Protein AF-A0A382SS59-F1 (afdb_monomer_lite)

Radius of gyration: 15.72 Å; chains: 1; bounding box: 26×26×50 Å

Organism: NCBI:txid408172

pLDDT: mean 91.19, std 9.64, range [54.69, 98.31]

Structure (mmCIF, N/CA/C/O backbone):
data_AF-A0A382SS59-F1
#
_entry.id   AF-A0A382SS59-F1
#
loop_
_atom_site.group_PDB
_atom_site.id
_atom_site.type_symbol
_atom_site.label_atom_id
_atom_site.label_alt_id
_atom_site.label_comp_id
_atom_site.label_asym_id
_atom_site.label_entity_id
_atom_site.label_seq_id
_atom_site.pdbx_PDB_ins_code
_atom_site.Cartn_x
_atom_site.Cartn_y
_atom_site.Cartn_z
_atom_site.occupancy
_atom_site.B_iso_or_equiv
_atom_site.auth_seq_id
_atom_site.auth_comp_id
_atom_site.auth_asym_id
_atom_site.auth_atom_id
_atom_site.pdbx_PDB_model_num
ATOM 1 N N . MET A 1 1 ? 4.176 7.509 30.605 1.00 54.69 1 MET A N 1
ATOM 2 C CA . MET A 1 1 ? 3.923 6.308 29.782 1.00 54.69 1 MET A CA 1
ATOM 3 C C . MET A 1 1 ? 3.128 6.792 28.587 1.00 54.69 1 MET A C 1
ATOM 5 O O . MET A 1 1 ? 2.184 7.537 28.813 1.00 54.69 1 MET A O 1
ATOM 9 N N . SER A 1 2 ? 3.575 6.521 27.361 1.00 75.88 2 SER A N 1
ATOM 10 C CA . SER A 1 2 ? 2.846 6.918 26.150 1.00 75.88 2 SER A CA 1
ATOM 11 C C . SER A 1 2 ? 1.496 6.211 26.101 1.00 75.88 2 SER A C 1
ATOM 13 O O . SER A 1 2 ? 1.393 5.067 26.550 1.00 75.88 2 SER A O 1
ATOM 15 N N . GLU A 1 3 ? 0.477 6.883 25.573 1.00 75.62 3 GLU A N 1
ATOM 16 C CA . GLU A 1 3 ? -0.806 6.235 25.316 1.00 75.62 3 GLU A CA 1
ATOM 17 C C . GLU A 1 3 ? -0.609 5.053 24.350 1.00 75.62 3 GLU A C 1
ATOM 19 O O . GLU A 1 3 ? 0.242 5.122 23.453 1.00 75.62 3 GLU A O 1
ATOM 24 N N . PRO A 1 4 ? -1.327 3.936 24.552 1.00 73.25 4 PRO A N 1
ATOM 25 C CA . PRO A 1 4 ? -1.248 2.804 23.646 1.00 73.25 4 PRO A CA 1
ATOM 26 C C . PRO A 1 4 ? -1.775 3.207 22.264 1.00 73.25 4 PRO A C 1
ATOM 28 O O . PRO A 1 4 ? -2.888 3.706 22.138 1.00 73.25 4 PRO A O 1
ATOM 31 N N . VAL A 1 5 ? -0.973 2.955 21.224 1.00 75.75 5 VAL A N 1
ATOM 32 C CA . VAL A 1 5 ? -1.312 3.258 19.818 1.00 75.75 5 VAL A CA 1
ATOM 33 C C . VAL A 1 5 ? -2.567 2.504 19.361 1.00 75.75 5 VAL A C 1
ATOM 35 O O . VAL A 1 5 ? -3.296 2.982 18.500 1.00 75.75 5 VAL A O 1
ATOM 38 N N . ILE A 1 6 ? -2.840 1.338 19.956 1.00 78.38 6 ILE A N 1
ATOM 39 C CA . ILE A 1 6 ? -4.006 0.505 19.653 1.00 7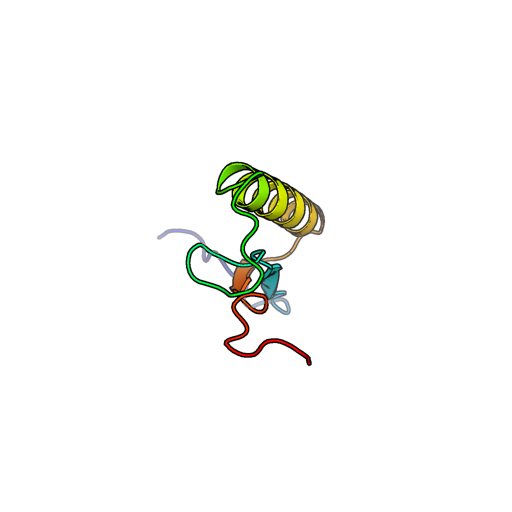8.38 6 ILE A CA 1
ATOM 40 C C . ILE A 1 6 ? -4.876 0.396 20.907 1.00 78.38 6 ILE A C 1
ATOM 42 O O . ILE A 1 6 ? -4.421 -0.068 21.955 1.00 78.38 6 ILE A O 1
ATOM 46 N N . SER A 1 7 ? -6.135 0.812 20.783 1.00 75.19 7 SER A N 1
ATOM 47 C CA . SER A 1 7 ? -7.154 0.685 21.827 1.00 75.19 7 SER A CA 1
ATOM 48 C C . SER A 1 7 ? -7.629 -0.774 21.933 1.00 75.19 7 SER A C 1
ATOM 50 O O . SER A 1 7 ? -7.872 -1.434 20.923 1.00 75.19 7 SER A O 1
ATOM 52 N N . LEU A 1 8 ? -7.719 -1.293 23.164 1.00 79.75 8 LEU A N 1
ATOM 53 C CA . LEU A 1 8 ? -8.120 -2.682 23.455 1.00 79.75 8 LEU A CA 1
ATOM 54 C C . LEU A 1 8 ? -9.634 -2.836 23.691 1.00 79.75 8 LEU A C 1
ATOM 56 O O . LEU A 1 8 ? -10.128 -3.951 23.840 1.00 79.75 8 LEU A O 1
ATOM 60 N N . ASP A 1 9 ? -10.368 -1.724 23.752 1.00 86.69 9 ASP A N 1
ATOM 61 C CA . ASP A 1 9 ? -11.811 -1.654 24.003 1.00 86.69 9 ASP A CA 1
ATOM 62 C C . ASP A 1 9 ? -12.666 -1.695 22.723 1.00 86.69 9 ASP A C 1
ATOM 64 O O . ASP A 1 9 ? -13.880 -1.894 22.801 1.00 86.69 9 ASP A O 1
ATOM 68 N N . LYS A 1 10 ? -12.045 -1.594 21.540 1.00 88.81 10 LYS A N 1
ATOM 69 C CA . LYS A 1 10 ? -12.698 -1.796 20.238 1.00 88.81 10 LYS A CA 1
ATOM 70 C C . LYS A 1 10 ? -11.937 -2.805 19.378 1.00 88.81 10 LYS A C 1
ATOM 72 O O . LYS A 1 10 ? -10.774 -3.114 19.620 1.00 88.81 10 LYS A O 1
ATOM 77 N N . LYS A 1 11 ? -12.599 -3.317 18.334 1.00 90.94 11 LYS A N 1
ATOM 78 C CA . LYS A 1 11 ? -11.926 -4.138 17.317 1.00 90.94 11 LYS A CA 1
ATOM 79 C C . LYS A 1 11 ? -10.940 -3.271 16.533 1.00 90.94 11 LYS A C 1
ATOM 81 O O . LYS A 1 11 ? -11.335 -2.225 16.028 1.00 90.94 11 LYS A O 1
ATOM 86 N N . THR A 1 12 ? -9.705 -3.743 16.404 1.00 92.94 12 THR A N 1
ATOM 87 C CA . THR A 1 12 ? -8.668 -3.107 15.586 1.00 92.94 12 THR A CA 1
ATOM 88 C C . THR A 1 12 ? -8.892 -3.396 14.106 1.00 92.94 12 THR A C 1
ATOM 90 O O . THR A 1 12 ? -9.076 -4.553 13.717 1.00 92.94 12 THR A O 1
ATOM 93 N N . VAL A 1 13 ? -8.827 -2.358 13.279 1.00 93.62 13 VAL A N 1
ATOM 94 C CA . VAL A 1 13 ? -8.810 -2.462 11.819 1.00 93.62 13 VAL A CA 1
ATOM 95 C C . VAL A 1 13 ? -7.385 -2.234 11.330 1.00 93.62 13 VAL A C 1
ATOM 97 O O . VAL A 1 13 ? -6.860 -1.124 11.409 1.00 93.62 13 VAL A O 1
ATOM 100 N N . VAL A 1 14 ? -6.766 -3.294 10.812 1.00 95.31 14 VAL A N 1
ATOM 101 C CA . VAL A 1 14 ? -5.465 -3.227 10.138 1.00 95.31 14 VAL A CA 1
ATOM 102 C C . VAL A 1 14 ? -5.712 -3.335 8.640 1.00 95.31 14 VAL A C 1
ATOM 104 O O . VAL A 1 14 ? -6.220 -4.355 8.175 1.00 95.31 14 VAL A O 1
ATOM 107 N N . ALA A 1 15 ? -5.379 -2.286 7.897 1.00 97.25 15 ALA A N 1
ATOM 108 C CA . ALA A 1 15 ? -5.481 -2.282 6.443 1.00 97.25 15 ALA A CA 1
ATOM 109 C C . ALA A 1 15 ? -4.140 -2.606 5.780 1.00 97.25 15 ALA A C 1
ATOM 111 O O . ALA A 1 15 ? -3.092 -2.590 6.425 1.00 97.25 15 ALA A O 1
ATOM 112 N N . MET A 1 16 ? -4.178 -2.905 4.485 1.00 97.94 16 MET A N 1
ATOM 113 C CA . MET A 1 16 ? -2.988 -3.193 3.694 1.00 97.94 16 MET A CA 1
ATOM 114 C C . MET A 1 16 ? -2.795 -2.127 2.624 1.00 97.94 16 MET A C 1
ATOM 116 O O . MET A 1 16 ? -3.677 -1.945 1.790 1.00 97.94 16 MET A O 1
ATOM 120 N N . VAL A 1 17 ? -1.630 -1.484 2.643 1.00 98.12 17 VAL A N 1
ATOM 121 C CA . VAL A 1 17 ? -1.143 -0.666 1.533 1.00 98.12 17 VAL A CA 1
ATOM 122 C C . VAL A 1 17 ? -0.475 -1.594 0.530 1.00 98.12 17 VAL A C 1
ATOM 124 O O . VAL A 1 17 ? 0.447 -2.336 0.894 1.00 98.12 17 VAL A O 1
ATOM 127 N N . HIS A 1 18 ? -0.925 -1.558 -0.719 1.00 95.94 18 HIS A N 1
ATOM 128 C CA . HIS A 1 18 ? -0.391 -2.435 -1.759 1.00 95.94 18 HIS A CA 1
ATOM 129 C C . HIS A 1 18 ? 0.701 -1.731 -2.559 1.00 95.94 18 HIS A C 1
ATOM 131 O O . HIS A 1 18 ? 0.469 -0.698 -3.184 1.00 95.94 18 HIS A O 1
ATOM 137 N N . LEU A 1 19 ? 1.896 -2.316 -2.571 1.00 96.75 19 LEU A N 1
ATOM 138 C CA . LEU A 1 19 ? 3.001 -1.819 -3.378 1.00 96.75 19 LEU A CA 1
ATOM 139 C C . LEU A 1 19 ? 2.851 -2.349 -4.805 1.00 96.75 19 LEU A C 1
ATOM 141 O O . LEU A 1 19 ? 2.724 -3.564 -4.964 1.00 96.75 19 LEU A O 1
ATOM 145 N N . PRO A 1 20 ? 2.932 -1.492 -5.838 1.00 96.12 20 PRO A N 1
ATOM 146 C CA . PRO A 1 20 ? 3.184 -1.948 -7.201 1.00 96.12 20 PRO A CA 1
ATOM 147 C C . PRO A 1 20 ? 4.472 -2.781 -7.287 1.00 96.12 20 PRO A C 1
ATOM 149 O O . PRO A 1 20 ? 5.274 -2.798 -6.352 1.00 96.12 20 PRO A O 1
ATOM 152 N N . ALA A 1 21 ? 4.683 -3.449 -8.424 1.00 96.00 21 ALA A N 1
ATOM 153 C CA . ALA A 1 21 ? 5.882 -4.252 -8.651 1.00 96.00 21 ALA A CA 1
ATOM 154 C C . ALA A 1 21 ? 7.151 -3.423 -8.390 1.00 96.00 21 ALA A C 1
ATOM 156 O O . ALA A 1 21 ? 7.309 -2.329 -8.932 1.00 96.00 21 ALA A O 1
ATOM 157 N N . LEU A 1 22 ? 8.034 -3.938 -7.540 1.00 96.31 22 LEU A N 1
ATOM 158 C CA . LEU A 1 22 ? 9.282 -3.308 -7.130 1.00 96.31 22 LEU A CA 1
ATOM 159 C C . LEU A 1 22 ? 10.409 -3.578 -8.137 1.00 96.31 22 LEU A C 1
ATOM 161 O O . LEU A 1 22 ? 10.335 -4.534 -8.914 1.00 96.31 22 LEU A O 1
ATOM 165 N N . PRO A 1 23 ? 11.502 -2.789 -8.111 1.00 95.62 23 PRO A N 1
ATOM 166 C CA . PRO A 1 23 ? 12.666 -3.052 -8.946 1.00 95.62 23 PRO A CA 1
ATOM 167 C C . PRO A 1 23 ? 13.161 -4.498 -8.819 1.00 95.62 23 PRO A C 1
ATOM 169 O O . PRO A 1 23 ? 13.503 -4.962 -7.733 1.00 95.62 23 PRO A O 1
ATOM 172 N N . GLY A 1 24 ? 13.235 -5.193 -9.954 1.00 91.81 24 GLY A N 1
ATOM 173 C CA . GLY A 1 24 ? 13.624 -6.605 -10.029 1.00 91.81 24 GLY A CA 1
ATOM 174 C C . GLY A 1 24 ? 12.453 -7.571 -10.217 1.00 91.81 24 GLY A C 1
ATOM 175 O O . GLY A 1 24 ? 12.682 -8.708 -10.628 1.00 91.81 24 GLY A O 1
ATOM 176 N N . SER A 1 25 ? 11.217 -7.120 -9.999 1.00 94.00 25 SER A N 1
ATOM 177 C CA . SER A 1 25 ? 10.013 -7.887 -10.318 1.00 94.00 25 SER A CA 1
ATOM 178 C C . SER A 1 25 ? 9.706 -7.856 -11.822 1.00 94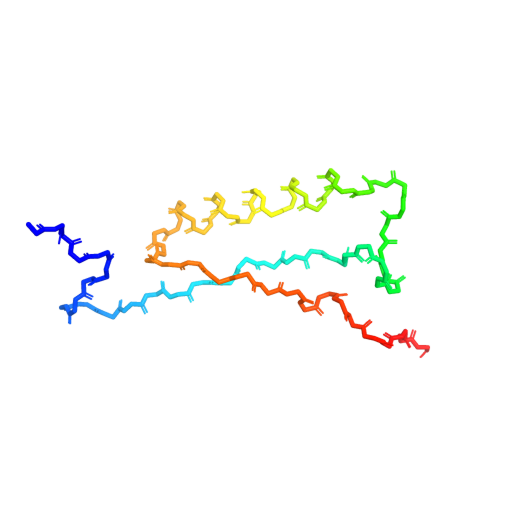.00 25 SER A C 1
ATOM 180 O O . SER A 1 25 ? 10.010 -6.858 -12.481 1.00 94.00 25 SER A O 1
ATOM 182 N N . PRO A 1 26 ? 9.094 -8.916 -12.393 1.00 92.56 26 PRO A N 1
ATOM 183 C CA . PRO A 1 26 ? 8.799 -8.985 -13.828 1.00 92.56 26 PRO A CA 1
ATOM 184 C C . PRO A 1 26 ? 7.929 -7.837 -14.346 1.00 92.56 26 PRO A C 1
ATOM 186 O O . PRO A 1 26 ? 8.159 -7.352 -15.449 1.00 92.56 26 PRO A O 1
ATOM 189 N N . ASP A 1 27 ? 6.974 -7.387 -13.529 1.00 92.06 27 ASP A N 1
ATOM 190 C CA . ASP A 1 27 ? 6.019 -6.332 -13.882 1.00 92.06 27 ASP A CA 1
ATOM 191 C C . ASP A 1 27 ? 6.507 -4.925 -13.479 1.00 92.06 27 ASP A C 1
ATOM 193 O O . ASP A 1 27 ? 5.725 -3.973 -13.473 1.00 92.06 27 ASP A O 1
ATOM 197 N N . TYR A 1 28 ? 7.787 -4.771 -13.110 1.00 94.88 28 TYR A N 1
ATOM 198 C CA . TYR A 1 28 ? 8.346 -3.464 -12.763 1.00 94.88 28 TYR A CA 1
ATOM 199 C C . TYR A 1 28 ? 8.399 -2.540 -13.983 1.00 94.88 28 TYR A C 1
ATOM 201 O O . TYR A 1 28 ? 9.076 -2.819 -14.976 1.00 94.88 28 TYR A O 1
ATOM 209 N 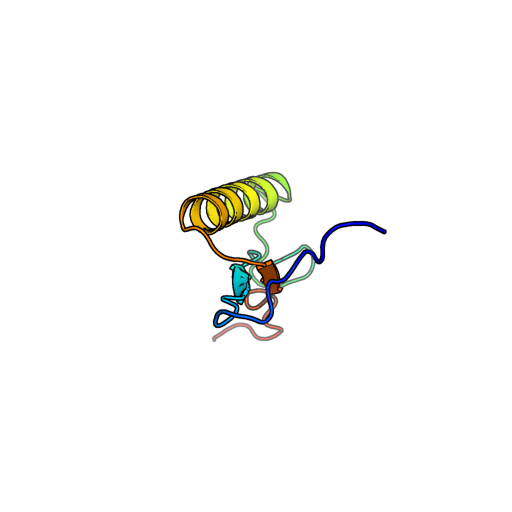N . ASP A 1 29 ? 7.728 -1.398 -13.867 1.00 95.25 29 ASP A N 1
ATOM 210 C CA . ASP A 1 29 ? 7.732 -0.338 -14.867 1.00 95.25 29 ASP A CA 1
ATOM 211 C C . ASP A 1 29 ? 9.023 0.487 -14.766 1.00 95.25 29 ASP A C 1
ATOM 213 O O . ASP A 1 29 ? 9.189 1.322 -13.874 1.00 95.25 29 ASP A O 1
ATOM 217 N N . GLN A 1 30 ? 9.964 0.230 -15.677 1.00 95.81 30 GLN A N 1
ATOM 218 C CA . GLN A 1 30 ? 11.249 0.931 -15.700 1.00 95.81 30 GLN A CA 1
ATOM 219 C C . GLN A 1 30 ? 11.144 2.386 -16.167 1.00 95.81 30 GLN A C 1
ATOM 221 O O . GLN A 1 30 ? 12.024 3.175 -15.823 1.00 95.81 30 GLN A O 1
ATOM 226 N N . GLU A 1 31 ? 10.124 2.735 -16.955 1.00 96.94 31 GLU A N 1
ATOM 227 C CA . GLU A 1 31 ? 9.968 4.088 -17.499 1.00 96.94 31 GLU A CA 1
ATOM 228 C C . GLU A 1 31 ? 9.466 5.045 -16.416 1.00 96.94 31 GLU A C 1
ATOM 230 O O . GLU A 1 31 ? 10.035 6.115 -16.210 1.00 96.94 31 GLU A O 1
ATOM 235 N N . GLU A 1 32 ? 8.441 4.624 -15.678 1.00 95.88 32 GLU A N 1
ATOM 236 C CA . GLU A 1 32 ? 7.844 5.400 -14.587 1.00 95.88 32 GLU A CA 1
ATOM 237 C C . GLU A 1 32 ? 8.652 5.303 -13.277 1.00 95.88 32 GLU A C 1
ATOM 239 O O . GLU A 1 32 ? 8.709 6.237 -12.468 1.00 95.88 32 GLU A O 1
ATOM 244 N N . GLY A 1 33 ? 9.315 4.164 -13.070 1.00 95.88 33 GLY A N 1
ATOM 245 C CA . GLY A 1 33 ? 10.275 3.937 -11.999 1.00 95.88 33 GLY A CA 1
ATOM 246 C C . GLY A 1 33 ? 9.720 4.081 -10.576 1.00 95.88 33 GLY A C 1
ATOM 247 O O . GLY A 1 33 ? 8.536 3.888 -10.297 1.00 95.88 33 GLY A O 1
ATOM 248 N N . MET A 1 34 ? 10.606 4.430 -9.636 1.00 97.00 34 MET A N 1
ATOM 249 C CA . MET A 1 34 ? 10.270 4.538 -8.207 1.00 97.00 34 MET A CA 1
ATOM 250 C C . MET A 1 34 ? 9.225 5.614 -7.887 1.00 97.00 34 MET A C 1
ATOM 252 O O . MET A 1 34 ? 8.535 5.488 -6.877 1.00 97.00 34 MET A O 1
ATOM 256 N N . ASN A 1 35 ? 9.087 6.653 -8.716 1.00 97.19 35 ASN A N 1
ATOM 257 C CA . ASN A 1 35 ? 8.143 7.743 -8.453 1.00 97.19 35 ASN A CA 1
ATOM 258 C C . ASN A 1 35 ? 6.695 7.245 -8.507 1.00 97.19 35 ASN A C 1
ATOM 260 O O . ASN A 1 35 ? 5.940 7.484 -7.574 1.00 97.19 35 ASN A O 1
ATOM 264 N N . LYS A 1 36 ? 6.344 6.436 -9.513 1.00 96.31 36 LYS A N 1
ATOM 265 C CA . LYS A 1 36 ? 5.010 5.825 -9.617 1.00 96.31 36 LYS A CA 1
ATOM 266 C C . LYS A 1 36 ? 4.674 4.914 -8.439 1.00 96.31 36 LYS A C 1
ATOM 268 O O . LYS A 1 36 ? 3.524 4.865 -8.009 1.00 96.31 36 LYS A O 1
ATOM 273 N N . ILE A 1 37 ? 5.668 4.210 -7.896 1.00 97.38 37 ILE A N 1
ATOM 274 C CA . ILE A 1 37 ? 5.496 3.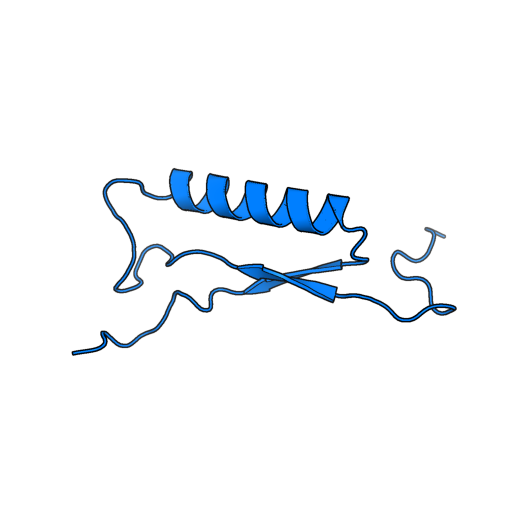385 -6.691 1.00 97.38 37 ILE A CA 1
ATOM 275 C C . ILE A 1 37 ? 5.174 4.277 -5.491 1.00 97.38 37 ILE A C 1
ATOM 277 O O . ILE A 1 37 ? 4.224 3.996 -4.764 1.00 97.38 37 ILE A O 1
ATOM 281 N N . LEU A 1 38 ? 5.938 5.356 -5.296 1.00 97.69 38 LEU A N 1
ATOM 282 C CA . LEU A 1 38 ? 5.714 6.303 -4.205 1.00 97.69 38 LEU A CA 1
ATOM 283 C C . LEU A 1 38 ? 4.342 6.973 -4.315 1.00 97.69 38 LEU A C 1
ATOM 285 O O . LEU A 1 38 ? 3.614 6.992 -3.329 1.00 97.69 38 LEU A O 1
ATOM 289 N N . ASP A 1 39 ? 3.962 7.446 -5.500 1.00 98.12 39 ASP A N 1
ATOM 290 C CA . ASP A 1 39 ? 2.678 8.114 -5.730 1.00 98.12 39 ASP A CA 1
ATOM 291 C C . ASP A 1 39 ? 1.493 7.176 -5.453 1.00 98.12 39 ASP A C 1
ATOM 293 O O . ASP A 1 39 ? 0.528 7.563 -4.787 1.00 98.12 39 ASP A O 1
ATOM 297 N N . ALA A 1 40 ? 1.581 5.917 -5.900 1.00 97.00 40 ALA A N 1
ATOM 298 C CA . ALA A 1 40 ? 0.567 4.902 -5.626 1.00 97.00 40 ALA A CA 1
ATOM 299 C C . ALA A 1 40 ? 0.455 4.594 -4.123 1.00 97.00 40 ALA A C 1
ATOM 301 O O . ALA A 1 40 ? -0.647 4.576 -3.576 1.00 97.00 40 ALA A O 1
ATOM 302 N N . VAL A 1 41 ? 1.593 4.402 -3.448 1.00 97.94 41 VAL A N 1
ATOM 303 C CA . VAL A 1 41 ? 1.651 4.113 -2.007 1.00 97.94 41 VAL A CA 1
ATOM 304 C C . VAL A 1 41 ? 1.127 5.285 -1.179 1.00 97.94 41 VAL A C 1
ATOM 306 O O . VAL A 1 41 ? 0.387 5.059 -0.225 1.00 97.94 41 VAL A O 1
ATOM 309 N N . LEU A 1 42 ? 1.479 6.524 -1.533 1.00 98.31 42 LEU A N 1
ATOM 310 C CA . LEU A 1 42 ? 0.993 7.726 -0.851 1.00 98.31 42 LEU A CA 1
ATOM 311 C C . LEU A 1 42 ? -0.520 7.874 -1.011 1.00 98.31 42 LEU A C 1
ATOM 313 O O . LEU A 1 42 ? -1.213 8.074 -0.019 1.00 98.31 42 LEU A O 1
ATOM 317 N N . THR A 1 43 ? -1.033 7.691 -2.229 1.00 98.12 43 THR A N 1
ATOM 318 C CA . THR A 1 43 ? -2.473 7.783 -2.511 1.00 98.12 43 THR A CA 1
ATOM 319 C C . THR A 1 43 ? -3.272 6.743 -1.719 1.00 98.12 43 THR A C 1
ATOM 321 O O . THR A 1 43 ? -4.288 7.073 -1.107 1.00 98.12 43 THR A O 1
ATOM 324 N N . ASP A 1 44 ? -2.813 5.487 -1.699 1.00 97.88 44 ASP A N 1
ATOM 325 C CA . ASP A 1 44 ? -3.475 4.401 -0.964 1.00 97.88 44 ASP A CA 1
ATOM 326 C C . ASP A 1 44 ? -3.393 4.633 0.555 1.00 97.88 44 ASP A C 1
ATOM 328 O O . ASP A 1 44 ? -4.391 4.532 1.270 1.00 97.88 44 ASP A O 1
ATOM 332 N N . LEU A 1 45 ? -2.225 5.049 1.057 1.00 98.25 45 LEU A N 1
ATOM 333 C CA . LEU A 1 45 ? -2.036 5.372 2.469 1.00 98.25 45 LEU A CA 1
ATOM 334 C C . LEU A 1 45 ? -2.955 6.513 2.930 1.00 98.25 45 LEU A C 1
ATOM 336 O O . LEU A 1 45 ? -3.606 6.378 3.965 1.00 98.25 45 LEU A O 1
ATOM 340 N N . GLU A 1 46 ? -3.051 7.605 2.169 1.00 98.31 46 GLU A N 1
ATOM 341 C CA . GLU A 1 46 ? -3.939 8.733 2.479 1.00 98.31 46 GLU A CA 1
ATOM 342 C C . GLU A 1 46 ? -5.417 8.311 2.489 1.00 98.31 46 GLU A C 1
ATOM 344 O O . GLU A 1 46 ? -6.182 8.698 3.383 1.00 98.31 46 GLU A O 1
ATOM 349 N N . ALA A 1 47 ? -5.830 7.464 1.54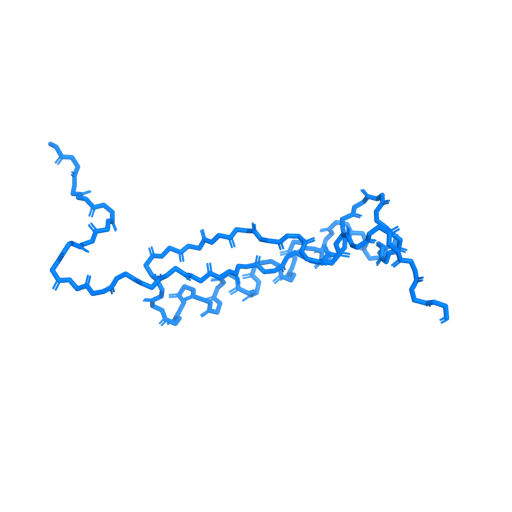1 1.00 98.31 47 ALA A N 1
ATOM 350 C CA . ALA A 1 47 ? -7.181 6.913 1.495 1.00 98.31 47 ALA A CA 1
ATOM 351 C C . ALA A 1 47 ? -7.484 6.030 2.720 1.00 98.31 47 ALA A C 1
ATOM 353 O O . ALA A 1 47 ? -8.532 6.174 3.352 1.00 98.31 47 ALA A O 1
ATOM 354 N N . LEU A 1 48 ? -6.555 5.156 3.112 1.00 98.00 48 LEU A N 1
ATOM 355 C CA . LEU A 1 48 ? -6.714 4.301 4.290 1.00 98.00 48 LEU A CA 1
ATOM 356 C C . LEU A 1 48 ? -6.745 5.115 5.588 1.00 98.00 48 LEU A C 1
ATOM 358 O O . LEU A 1 48 ? -7.614 4.894 6.435 1.00 98.00 48 LEU A O 1
ATOM 362 N N . GLN A 1 49 ? -5.843 6.088 5.735 1.00 96.19 49 GLN A N 1
ATOM 363 C CA . GLN A 1 49 ? -5.808 6.975 6.899 1.00 96.19 49 GLN A CA 1
ATOM 364 C C . GLN A 1 49 ? -7.095 7.795 7.025 1.00 96.19 49 GLN A C 1
ATOM 366 O O . GLN A 1 49 ? -7.678 7.852 8.107 1.00 96.19 49 GLN A O 1
ATOM 371 N N . SER A 1 50 ? -7.580 8.382 5.926 1.00 97.69 50 SE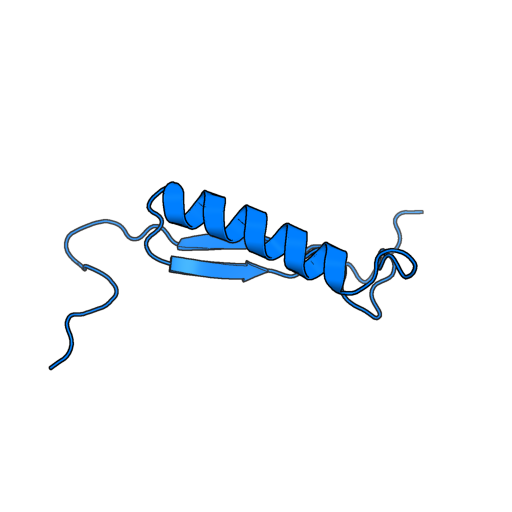R A N 1
ATOM 372 C CA . SER A 1 50 ? -8.855 9.114 5.921 1.00 97.69 50 SER A CA 1
ATOM 373 C C . SER A 1 50 ? -10.067 8.207 6.173 1.00 97.69 50 SER A C 1
ATOM 375 O O . SER A 1 50 ? -11.063 8.661 6.736 1.00 97.69 50 SER A O 1
ATOM 377 N N . GLY A 1 51 ? -9.961 6.915 5.847 1.00 96.56 51 GLY A N 1
ATOM 378 C CA . GLY A 1 51 ? -10.939 5.878 6.183 1.00 96.56 51 GLY A CA 1
ATOM 379 C C . GLY A 1 51 ? -10.972 5.472 7.663 1.00 96.56 51 GLY A C 1
ATOM 380 O O . GLY A 1 51 ? -11.882 4.748 8.067 1.00 96.56 51 GLY A O 1
ATOM 381 N N . GLY A 1 52 ? -10.024 5.937 8.484 1.00 94.19 52 GLY A N 1
ATOM 382 C CA . GLY A 1 52 ? -10.019 5.707 9.932 1.00 94.19 52 GLY A CA 1
ATOM 383 C C . GLY A 1 52 ? -9.513 4.328 10.359 1.00 94.19 52 GLY A C 1
ATOM 384 O O . GLY A 1 52 ? -9.942 3.817 11.396 1.00 94.19 52 GLY A O 1
ATOM 385 N N . VAL A 1 53 ? -8.627 3.712 9.569 1.00 94.88 53 VAL A N 1
ATOM 386 C CA . VAL A 1 53 ? -7.947 2.467 9.962 1.00 94.88 53 VAL A CA 1
ATOM 387 C C . VAL A 1 53 ? -7.016 2.727 11.150 1.00 94.88 53 VAL A C 1
ATOM 389 O O . VAL A 1 53 ? -6.435 3.804 11.268 1.00 94.88 53 VAL A O 1
ATOM 392 N N . ASP A 1 54 ? -6.854 1.744 12.036 1.00 93.06 54 ASP A N 1
ATOM 393 C CA . ASP A 1 54 ? -6.007 1.895 13.227 1.00 93.06 54 ASP A CA 1
ATOM 394 C C . ASP A 1 54 ? -4.520 1.682 12.905 1.00 93.06 54 ASP A C 1
ATOM 396 O O . ASP A 1 54 ? -3.642 2.250 13.551 1.00 93.06 54 ASP A O 1
ATOM 400 N N . ALA A 1 55 ? -4.231 0.841 11.909 1.00 93.75 55 ALA A N 1
ATOM 401 C CA . ALA A 1 55 ? -2.880 0.553 11.450 1.00 93.75 55 ALA A CA 1
ATOM 402 C C . ALA A 1 55 ? -2.865 0.168 9.967 1.00 93.75 55 ALA A C 1
ATOM 404 O O . ALA A 1 55 ? -3.875 -0.263 9.403 1.00 93.75 55 ALA A O 1
ATOM 405 N N . VAL A 1 56 ? -1.683 0.270 9.360 1.00 96.44 56 VAL A N 1
ATOM 406 C CA . VAL A 1 56 ? -1.421 -0.192 7.996 1.00 96.44 56 VAL A CA 1
ATOM 407 C C . VAL A 1 56 ? -0.274 -1.197 7.975 1.00 96.44 56 VAL A C 1
ATOM 409 O O . VAL A 1 56 ? 0.689 -1.082 8.733 1.00 96.44 56 VAL A O 1
ATOM 412 N N . MET A 1 57 ? -0.379 -2.179 7.088 1.00 97.19 57 MET A N 1
ATOM 413 C CA . MET A 1 57 ? 0.671 -3.129 6.742 1.00 97.19 57 MET A CA 1
ATOM 414 C C . MET A 1 57 ? 1.028 -2.955 5.269 1.00 97.19 57 MET A C 1
ATOM 416 O O . MET A 1 57 ? 0.148 -2.805 4.430 1.00 97.19 57 MET A O 1
ATOM 420 N N . PHE A 1 58 ? 2.312 -2.992 4.946 1.00 97.25 58 PHE A N 1
ATOM 421 C CA . PHE A 1 58 ? 2.781 -2.910 3.566 1.00 97.25 58 PHE A CA 1
ATOM 422 C C . PHE A 1 58 ? 2.859 -4.313 2.960 1.00 97.25 58 PHE A C 1
ATOM 424 O O . PHE A 1 58 ? 3.488 -5.196 3.545 1.00 97.25 58 PHE A O 1
ATOM 431 N N . GLY A 1 59 ? 2.216 -4.517 1.809 1.00 96.25 59 GLY A N 1
ATOM 432 C CA . GLY A 1 59 ? 2.216 -5.785 1.078 1.00 96.25 59 GLY A CA 1
ATOM 433 C C . GLY A 1 59 ? 2.699 -5.610 -0.360 1.00 96.25 59 GLY A C 1
ATOM 434 O O . GLY A 1 59 ? 2.182 -4.770 -1.091 1.00 96.25 59 GLY A O 1
ATOM 435 N N . ASN A 1 60 ? 3.671 -6.417 -0.783 1.00 94.31 60 ASN A N 1
ATOM 436 C CA . ASN A 1 60 ? 4.248 -6.401 -2.131 1.00 94.31 60 ASN A CA 1
ATOM 437 C C . ASN A 1 60 ? 3.663 -7.505 -3.031 1.00 94.31 60 ASN A C 1
ATOM 439 O O . ASN A 1 60 ? 4.386 -8.160 -3.771 1.00 94.31 60 ASN A O 1
ATOM 443 N N . GLU A 1 61 ? 2.346 -7.716 -2.984 1.00 90.12 61 GLU A N 1
ATOM 444 C CA . GLU A 1 61 ? 1.628 -8.754 -3.755 1.00 90.12 61 GLU A CA 1
ATOM 445 C C . GLU A 1 61 ? 1.923 -8.705 -5.272 1.00 90.12 61 GLU A C 1
ATOM 447 O O . GLU A 1 61 ? 1.778 -9.702 -5.980 1.00 90.12 61 GLU A O 1
ATOM 452 N N . PHE A 1 62 ? 2.344 -7.547 -5.790 1.00 92.56 62 PHE A N 1
ATOM 453 C CA . PHE A 1 62 ? 2.718 -7.360 -7.191 1.00 92.56 62 PHE A CA 1
ATOM 454 C C . PHE A 1 62 ? 4.144 -7.829 -7.536 1.00 92.56 62 PHE A C 1
ATOM 456 O O . PHE A 1 62 ? 4.453 -7.954 -8.718 1.00 92.56 62 PHE A O 1
ATOM 463 N N . ASP A 1 63 ? 4.977 -8.199 -6.559 1.00 93.62 63 ASP A N 1
ATOM 464 C CA . ASP A 1 63 ? 6.291 -8.834 -6.769 1.00 93.62 63 ASP A CA 1
ATOM 465 C C . ASP A 1 63 ? 6.172 -10.326 -7.107 1.00 93.62 63 ASP A C 1
ATOM 467 O O . ASP A 1 63 ? 6.880 -11.192 -6.583 1.00 93.62 63 ASP A O 1
ATOM 471 N N . ARG A 1 64 ? 5.228 -10.666 -7.984 1.00 87.62 64 ARG A N 1
ATOM 472 C CA . ARG A 1 64 ? 4.980 -12.056 -8.354 1.00 87.62 64 ARG A CA 1
ATOM 473 C C . ARG A 1 64 ? 6.199 -12.584 -9.118 1.00 87.62 64 ARG A C 1
ATOM 475 O O . ARG A 1 64 ? 6.583 -11.996 -10.126 1.00 87.62 64 ARG A O 1
ATOM 482 N N . PRO A 1 65 ? 6.784 -13.729 -8.725 1.00 82.50 65 PRO A N 1
ATOM 483 C CA . PRO A 1 65 ? 7.980 -14.263 -9.382 1.00 82.50 65 PRO A CA 1
ATOM 484 C C . PRO A 1 65 ? 7.672 -14.959 -10.720 1.00 82.50 65 PRO A C 1
ATOM 486 O O . PRO A 1 65 ? 8.560 -15.555 -11.330 1.00 82.50 65 PRO A O 1
ATOM 489 N N . TYR A 1 66 ? 6.416 -14.927 -11.171 1.00 79.81 66 TYR A N 1
ATOM 490 C CA . TYR A 1 66 ? 5.941 -15.643 -12.347 1.00 79.81 66 TYR A CA 1
ATOM 491 C C . TYR A 1 66 ? 5.278 -14.672 -13.318 1.00 79.81 66 TYR A C 1
ATOM 493 O O . TYR A 1 66 ? 4.377 -13.928 -12.944 1.00 79.81 66 TYR A O 1
ATOM 501 N N . VAL A 1 67 ? 5.673 -14.752 -14.584 1.00 74.06 67 VAL A N 1
ATOM 502 C CA . VAL A 1 67 ? 4.931 -14.160 -15.700 1.00 74.06 67 VAL A CA 1
ATOM 503 C C . VAL A 1 67 ? 3.772 -15.084 -16.062 1.00 74.06 67 VAL A C 1
ATOM 505 O O . VAL A 1 67 ? 3.991 -16.268 -16.339 1.00 74.06 67 VAL A O 1
ATOM 508 N N . LEU A 1 68 ? 2.545 -14.558 -16.063 1.00 66.00 68 LEU A N 1
ATOM 509 C CA . LEU A 1 68 ? 1.405 -15.254 -16.659 1.00 66.00 68 LEU A CA 1
ATOM 510 C C . LEU A 1 68 ? 1.658 -15.327 -18.172 1.00 66.00 68 LEU A C 1
ATOM 512 O O . LEU A 1 68 ? 1.680 -14.301 -18.848 1.00 66.00 68 LEU A O 1
ATOM 516 N N . LYS A 1 69 ? 1.941 -16.532 -18.671 1.00 60.16 69 LYS A N 1
ATOM 517 C CA . LYS A 1 69 ? 2.037 -16.833 -20.104 1.00 60.16 69 LYS A CA 1
ATOM 518 C C . LYS A 1 69 ? 0.677 -17.203 -20.671 1.00 60.16 69 LYS A C 1
ATOM 520 O O . LYS A 1 69 ? -0.069 -17.904 -19.952 1.00 60.16 69 LYS A O 1
#

Secondary structure (DSSP, 8-state):
-PPPSS-SSS---EEEEEPPPPTTSTT--TTTHHHHHHHHHHHHHHHHHHTT-SEEEEE-TT--SS---

Foldseek 3Di:
DDDDLDDPVDDAAEEEQEFAAAPPAPRDDPVCHPVVRVVSSVVSVVVVVVVPHSYYDYDHPNSDNDDDD

InterPro domains:
  IPR005137 Membrane complex biogenesis protein, BtpA family [PF03437] (10-67)
  IPR005137 Membrane complex biogenesis protein, BtpA family [PTHR21381] (7-67)

Sequence (69 aa):
MSEPVISLDKKTVVAMVHLPALPGSPDYDQEEGMNKILDAVLTDLEALQSGGVDAVMFGNEFDRPYVLK